Protein AF-A0A923M366-F1 (afdb_monomer_lite)

Radius of gyration: 34.23 Å; chains: 1; bounding box: 66×70×101 Å

Sequence (139 aa):
MSLATPFSKRQGPELAGFAARRACAARVPDRCDDASRAPSLPDLPAGTPSDVLVQRPDVRQAEQQLLAANANIGAARAAFFPRITLTAGIGTASSDLSGLVLFQTRLARLQNQLQFYRAPGGGWRSGFGLPLSPSRSRK

InterPro domains:
  IPR003423 Outer membrane efflux protein [PF02321] (49-99)
  IPR010131 Multidrug resistance outer membrane protein MdtP/Nodulation protein T-like [PTHR30203] (28-100)

pLDDT: mean 71.99, std 19.92, range [37.0, 97.62]

Organism: NCBI:txid2079448

Secondary structure (DSSP, 8-state):
---------------TTTSGGGTGGGT-GGGSSGGGG--------TT--THHHHH-HHHHHHHHHHHHHHHHHHHHHHTTSPEEEEEEEEEE--SSGGGGGSSTTEEEEEEEEEE----TT-----SS-----------

Structure (mmCIF, N/CA/C/O backbone):
data_AF-A0A923M366-F1
#
_entry.id   AF-A0A923M366-F1
#
loop_
_atom_site.group_PDB
_atom_site.id
_atom_site.type_symbol
_atom_site.label_atom_id
_atom_site.label_alt_id
_atom_site.label_comp_id
_atom_site.label_asym_id
_atom_site.label_entity_id
_atom_site.label_seq_id
_atom_site.pdbx_PDB_ins_code
_atom_site.Cartn_x
_atom_site.Cartn_y
_atom_site.Cartn_z
_atom_site.occupancy
_atom_site.B_iso_or_e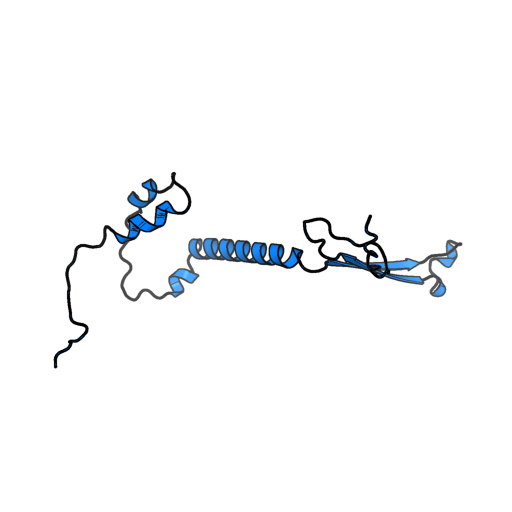quiv
_atom_site.auth_seq_id
_atom_site.auth_comp_id
_atom_site.auth_asym_id
_atom_site.auth_atom_id
_atom_site.pdbx_PDB_model_num
ATOM 1 N N . MET A 1 1 ? 12.439 25.230 63.568 1.00 41.66 1 MET A N 1
ATOM 2 C CA . MET A 1 1 ? 12.145 24.421 62.363 1.00 41.66 1 MET A CA 1
ATOM 3 C C . MET A 1 1 ? 10.959 23.514 62.698 1.00 41.66 1 MET A C 1
ATOM 5 O O . MET A 1 1 ? 11.081 22.806 63.683 1.00 41.66 1 MET A O 1
ATOM 9 N N . SER A 1 2 ? 9.764 23.548 62.088 1.00 42.75 2 SER A N 1
ATOM 10 C CA . SER A 1 2 ? 9.286 24.178 60.836 1.00 42.75 2 SER A CA 1
ATOM 11 C C . SER A 1 2 ? 10.054 23.713 59.592 1.00 42.75 2 SER A C 1
ATOM 13 O O . SER A 1 2 ? 11.265 23.903 59.576 1.00 42.75 2 SER A O 1
ATOM 15 N N . LEU A 1 3 ? 9.461 23.114 58.548 1.00 47.34 3 LEU A N 1
ATOM 16 C CA . LEU A 1 3 ? 8.076 22.656 58.245 1.00 47.34 3 LEU A CA 1
ATOM 17 C C . LEU A 1 3 ? 8.206 21.482 57.209 1.00 47.34 3 LEU A C 1
ATOM 19 O O . LEU A 1 3 ? 9.311 21.248 56.730 1.00 47.34 3 LEU A O 1
ATOM 23 N N . ALA A 1 4 ? 7.209 20.681 56.796 1.00 39.94 4 ALA A N 1
ATOM 24 C CA . ALA A 1 4 ? 5.747 20.780 56.907 1.00 39.94 4 ALA A CA 1
ATOM 25 C C . ALA A 1 4 ? 5.034 19.439 57.266 1.00 39.94 4 ALA A C 1
ATOM 27 O O . ALA A 1 4 ? 5.310 18.858 58.313 1.00 39.94 4 ALA A O 1
ATOM 28 N N . THR A 1 5 ? 4.064 19.000 56.450 1.00 55.09 5 THR A N 1
ATOM 29 C CA . THR A 1 5 ? 2.946 18.082 56.775 1.00 55.09 5 THR A CA 1
ATOM 30 C C . THR A 1 5 ? 2.473 17.244 55.555 1.00 55.09 5 THR A C 1
ATOM 32 O O . THR A 1 5 ? 2.883 17.538 54.432 1.00 55.09 5 THR A O 1
ATOM 35 N N . PRO A 1 6 ? 1.638 16.189 55.736 1.00 50.53 6 PRO A N 1
ATOM 36 C CA . PRO A 1 6 ? 1.388 15.153 54.718 1.00 50.53 6 PRO A CA 1
ATOM 37 C C . PRO A 1 6 ? 0.131 15.347 53.840 1.00 50.53 6 PRO A C 1
ATOM 39 O O . PRO A 1 6 ? -0.748 16.163 54.118 1.00 50.53 6 PRO A O 1
ATOM 42 N N . PHE A 1 7 ? 0.020 14.503 52.807 1.00 43.34 7 PHE A N 1
ATOM 43 C CA . PHE A 1 7 ? -1.130 14.369 51.900 1.00 43.34 7 PHE A CA 1
ATOM 44 C C . PHE A 1 7 ? -2.387 13.877 52.649 1.00 43.34 7 PHE A C 1
ATOM 46 O O . PHE A 1 7 ? -2.527 12.689 52.933 1.00 43.34 7 PHE A O 1
ATOM 53 N N . SER A 1 8 ? -3.292 14.798 53.000 1.00 37.00 8 SER A N 1
ATOM 54 C CA . SER A 1 8 ? -4.469 14.527 53.842 1.00 37.00 8 SER A CA 1
ATOM 55 C C . SER A 1 8 ? -5.800 14.814 53.137 1.00 37.00 8 SER A C 1
ATOM 57 O O . SER A 1 8 ? -5.871 15.606 52.195 1.00 37.00 8 SER A O 1
ATOM 59 N N . LYS A 1 9 ? -6.868 14.158 53.611 1.00 43.38 9 LYS A N 1
ATOM 60 C CA . LYS A 1 9 ? -8.228 14.196 53.052 1.00 43.38 9 LYS A CA 1
ATOM 61 C C . LYS A 1 9 ? -8.747 15.611 52.766 1.00 43.38 9 LYS A C 1
ATOM 63 O O . LYS A 1 9 ? -8.799 16.450 53.663 1.00 43.38 9 LYS A O 1
ATOM 68 N N . ARG A 1 10 ? -9.409 15.756 51.613 1.00 48.88 10 ARG A N 1
ATOM 69 C CA . ARG A 1 10 ? -10.724 16.420 51.532 1.00 48.88 10 ARG A CA 1
ATOM 70 C C . ARG A 1 10 ? -11.669 15.591 50.662 1.00 48.88 10 ARG A C 1
ATOM 72 O O . ARG A 1 10 ? -11.350 15.294 49.518 1.00 48.88 10 ARG A O 1
ATOM 79 N N . GLN A 1 11 ? -12.827 15.231 51.210 1.00 47.91 11 GLN A N 1
ATOM 80 C CA . GLN A 1 11 ? -13.999 14.832 50.427 1.00 47.91 11 GLN A CA 1
ATOM 81 C C . GLN A 1 11 ? -14.910 16.063 50.316 1.00 47.91 11 GLN A C 1
ATOM 83 O O . GLN A 1 11 ? -15.042 16.809 51.284 1.00 47.91 11 GLN A O 1
ATOM 88 N N . GLY A 1 12 ? -15.494 16.289 49.140 1.00 39.78 12 GLY A N 1
ATOM 89 C CA . GLY A 1 12 ? -16.336 17.450 48.839 1.00 39.78 12 GLY A CA 1
ATOM 90 C C . GLY A 1 12 ? -16.938 17.318 47.432 1.00 39.78 12 GLY A C 1
ATOM 91 O O . GLY A 1 12 ? -16.168 17.314 46.471 1.00 39.78 12 GLY A O 1
ATOM 92 N N . PRO A 1 13 ? -18.263 17.139 47.282 1.00 52.22 13 PRO A N 1
ATOM 93 C CA . PRO A 1 13 ? -18.877 16.786 46.000 1.00 52.22 13 PRO A CA 1
ATOM 94 C C . PRO A 1 13 ? -19.382 18.022 45.231 1.00 52.22 13 PRO A C 1
ATOM 96 O O . PRO A 1 13 ? -20.531 18.408 45.395 1.00 52.22 13 PRO A O 1
ATOM 99 N N . GLU A 1 14 ? -18.538 18.648 44.397 1.00 46.12 14 GLU A N 1
ATOM 100 C CA . GLU A 1 14 ? -18.928 19.876 43.659 1.00 46.12 14 GLU A CA 1
ATOM 101 C C . GLU A 1 14 ? -18.100 20.149 42.371 1.00 46.12 14 GLU A C 1
ATOM 103 O O . GLU A 1 14 ? -17.731 21.280 42.073 1.00 46.12 14 GLU A O 1
ATOM 108 N N . LEU A 1 15 ? -17.700 19.109 41.615 1.00 47.50 15 LEU A N 1
ATOM 109 C CA . LEU A 1 15 ? -16.793 19.273 40.451 1.00 47.50 15 LEU A CA 1
ATOM 110 C C . LEU A 1 15 ? -17.178 18.524 39.159 1.00 47.50 15 LEU A C 1
ATOM 112 O O . LEU A 1 15 ? -16.423 18.557 38.184 1.00 47.50 15 LEU A O 1
ATOM 116 N N . ALA A 1 16 ? -18.366 17.916 39.084 1.00 46.19 16 ALA A N 1
ATOM 117 C CA . ALA A 1 16 ? -18.817 17.212 37.875 1.00 46.19 16 ALA A CA 1
ATOM 118 C C . ALA A 1 16 ? -18.966 18.134 36.637 1.00 46.19 16 ALA A C 1
ATOM 120 O O . ALA A 1 16 ? -18.804 17.684 35.506 1.00 46.19 16 ALA A O 1
ATOM 121 N N . GLY A 1 17 ? -19.228 19.435 36.834 1.00 43.28 17 GLY A N 1
ATOM 122 C CA . GLY A 1 17 ? -19.539 20.385 35.754 1.00 43.28 17 GLY A CA 1
ATOM 123 C C . GLY A 1 17 ? -18.355 21.087 35.066 1.00 43.28 17 GLY A C 1
ATOM 124 O O . GLY A 1 17 ? -18.578 21.837 34.110 1.00 43.28 17 GLY A O 1
ATOM 125 N N . PHE A 1 18 ? -17.111 20.898 35.532 1.00 48.12 18 PHE A N 1
ATOM 126 C CA . PHE A 1 18 ? -15.956 21.688 35.061 1.00 48.12 18 PHE A CA 1
ATOM 127 C C . PHE A 1 18 ? -14.980 20.953 34.133 1.00 48.12 18 PHE A C 1
ATOM 129 O O . PHE A 1 18 ? -14.385 21.599 33.269 1.00 48.12 18 PHE A O 1
ATOM 136 N N . ALA A 1 19 ? -14.834 19.628 34.240 1.00 53.41 19 ALA A N 1
ATOM 137 C CA . ALA A 1 19 ? -13.868 18.878 33.428 1.00 53.41 19 ALA A CA 1
ATOM 138 C C . ALA A 1 19 ? -14.196 18.905 31.918 1.00 53.41 19 ALA A C 1
ATOM 140 O O . ALA A 1 19 ? -13.305 19.098 31.091 1.00 53.41 19 ALA A O 1
ATOM 141 N N . ALA A 1 20 ? -15.479 18.786 31.553 1.00 49.97 20 ALA A N 1
ATOM 142 C CA . ALA A 1 20 ? -15.923 18.739 30.156 1.00 49.97 20 ALA A CA 1
ATOM 143 C C . ALA A 1 20 ? -15.646 20.040 29.373 1.00 49.97 20 ALA A C 1
ATOM 145 O O . ALA A 1 20 ? -15.335 20.004 28.181 1.00 49.97 20 ALA A O 1
ATOM 146 N N . ARG A 1 21 ? -15.703 21.202 30.045 1.00 51.12 21 ARG A N 1
ATOM 147 C CA . ARG A 1 21 ? -15.657 22.531 29.403 1.00 51.12 21 ARG A CA 1
ATOM 148 C C . ARG A 1 21 ? -14.344 22.839 28.674 1.00 51.12 21 ARG A C 1
ATOM 150 O O . ARG A 1 21 ? -14.318 23.748 27.850 1.00 51.12 21 ARG A O 1
ATOM 157 N N . ARG A 1 22 ? -13.255 22.116 28.964 1.00 50.00 22 ARG A N 1
ATOM 158 C CA . ARG A 1 22 ? -11.919 22.405 28.407 1.00 50.00 22 ARG A CA 1
ATOM 159 C C . ARG A 1 22 ? -11.546 21.592 27.163 1.00 50.00 22 ARG A C 1
ATOM 161 O O . ARG A 1 22 ? -10.527 21.895 26.554 1.00 50.00 22 ARG A O 1
ATOM 168 N N . ALA A 1 23 ? -12.347 20.594 26.779 1.00 50.19 23 ALA A N 1
ATOM 169 C CA . ALA A 1 23 ? -12.027 19.700 25.661 1.00 50.19 23 ALA A CA 1
ATOM 170 C C . ALA A 1 23 ? -12.499 20.219 24.287 1.00 50.19 23 ALA A C 1
ATOM 172 O O . ALA A 1 23 ? -11.781 20.078 23.300 1.00 50.19 23 ALA A O 1
ATOM 173 N N . CYS A 1 24 ? -13.687 20.832 24.205 1.00 53.03 24 CYS A N 1
ATOM 174 C CA . CYS A 1 24 ? -14.320 21.125 22.909 1.00 53.03 24 CYS A CA 1
ATOM 175 C C . CYS A 1 24 ? -13.650 22.275 22.123 1.00 53.03 24 CYS A C 1
ATOM 177 O O . CYS A 1 24 ? -13.601 22.253 20.895 1.00 53.03 24 CYS A O 1
ATOM 179 N N . ALA A 1 25 ? -13.047 23.243 22.823 1.00 53.44 25 ALA A N 1
ATOM 180 C CA . ALA A 1 25 ? -12.508 24.483 22.248 1.00 53.44 25 ALA A CA 1
ATOM 181 C C . ALA A 1 25 ? -11.311 24.322 21.277 1.00 53.44 25 ALA A C 1
ATOM 183 O O . ALA A 1 25 ? -10.807 25.316 20.762 1.00 53.44 25 ALA A O 1
ATOM 184 N N . ALA A 1 26 ? -10.822 23.099 21.041 1.00 52.75 26 ALA A N 1
ATOM 185 C CA . ALA A 1 26 ? -9.557 22.847 20.349 1.00 52.75 26 ALA A CA 1
ATOM 186 C C . ALA A 1 26 ? -9.670 22.405 18.873 1.00 52.75 26 ALA A C 1
ATOM 188 O O . ALA A 1 26 ? -8.625 22.247 18.231 1.00 52.75 26 ALA A O 1
ATOM 189 N N . ARG A 1 27 ? -10.873 22.159 18.308 1.00 54.00 27 ARG A N 1
ATOM 190 C CA . ARG A 1 27 ? -10.948 21.675 16.907 1.00 54.00 27 ARG A CA 1
ATOM 191 C C . ARG A 1 27 ? -12.167 22.019 16.040 1.00 54.00 27 ARG A C 1
ATOM 193 O O . ARG A 1 27 ? -11.951 22.218 14.849 1.00 54.00 27 ARG A O 1
ATOM 200 N N . VAL A 1 28 ? -13.399 22.052 16.555 1.00 52.16 28 VAL A N 1
ATOM 201 C CA . VAL A 1 28 ? -14.611 22.327 15.744 1.00 52.16 28 VAL A CA 1
ATOM 202 C C . VAL A 1 28 ? -15.630 23.097 16.595 1.00 52.16 28 VAL A C 1
ATOM 204 O O . VAL A 1 28 ? -15.967 22.586 17.661 1.00 52.16 28 VAL A O 1
ATOM 207 N N . PRO A 1 29 ? -16.125 24.278 16.172 1.00 54.88 29 PRO A N 1
ATOM 208 C CA . PRO A 1 29 ? -17.105 25.037 16.953 1.00 54.88 29 PRO A CA 1
ATOM 209 C C . PRO A 1 29 ? -18.497 24.382 16.947 1.00 54.88 29 PRO A C 1
ATOM 211 O O . PRO A 1 29 ? -19.107 24.233 18.002 1.00 54.88 29 PRO A O 1
ATOM 214 N N . ASP A 1 30 ? -18.956 23.895 15.791 1.00 57.06 30 ASP A N 1
ATOM 215 C CA . ASP A 1 30 ? -20.347 23.463 15.544 1.00 57.06 30 ASP A CA 1
ATOM 216 C C . ASP A 1 30 ? -20.704 22.070 16.114 1.00 57.06 30 ASP A C 1
ATOM 218 O O . ASP A 1 30 ? -21.561 21.371 15.579 1.00 57.06 30 ASP A O 1
ATOM 222 N N . ARG A 1 31 ? -19.988 21.604 17.147 1.00 56.25 31 ARG A N 1
ATOM 223 C CA . ARG A 1 31 ? -20.181 20.280 17.784 1.00 56.25 31 ARG A CA 1
ATOM 224 C C . ARG A 1 31 ? -20.188 20.316 19.314 1.00 56.25 31 ARG A C 1
ATOM 226 O O . ARG A 1 31 ? -20.177 19.266 19.954 1.00 56.25 31 ARG A O 1
ATOM 233 N N . CYS A 1 32 ? -20.154 21.503 19.919 1.00 57.69 32 CYS A N 1
ATOM 234 C CA . CYS A 1 32 ? -20.088 21.621 21.377 1.00 57.69 32 CYS A CA 1
ATOM 235 C C . CYS A 1 32 ? -21.465 21.547 22.059 1.00 57.69 32 CYS A C 1
ATOM 237 O O . CYS A 1 32 ? -21.525 21.214 23.242 1.00 57.69 32 CYS A O 1
ATOM 239 N N . ASP A 1 33 ? -22.558 21.782 21.328 1.00 54.41 33 ASP A N 1
ATOM 240 C CA . ASP A 1 33 ? -23.922 21.739 21.873 1.00 54.41 33 ASP A CA 1
ATOM 241 C C . ASP A 1 33 ? -24.416 20.299 22.114 1.00 54.41 33 ASP A C 1
ATOM 243 O O . ASP A 1 33 ? -25.019 20.014 23.155 1.00 54.41 33 ASP A O 1
ATOM 247 N N . ASP A 1 34 ? -24.060 19.362 21.224 1.00 54.38 34 ASP A N 1
ATOM 248 C CA . ASP A 1 34 ? -24.427 17.936 21.299 1.00 54.38 34 ASP A CA 1
ATOM 249 C C . ASP A 1 34 ? -23.948 17.254 22.590 1.00 54.38 34 ASP A C 1
ATOM 251 O O . ASP A 1 34 ? -24.596 16.338 23.103 1.00 54.38 34 ASP A O 1
ATOM 255 N N . ALA A 1 35 ? -22.830 17.717 23.160 1.00 56.72 35 ALA A N 1
ATOM 256 C CA . ALA A 1 35 ? -22.265 17.178 24.398 1.00 56.72 35 ALA A CA 1
ATOM 257 C C . ALA A 1 35 ? -23.217 17.321 25.602 1.00 56.72 35 ALA A C 1
ATOM 259 O O . ALA A 1 35 ? -23.136 16.543 26.553 1.00 56.72 35 ALA A O 1
ATOM 260 N N . SER A 1 36 ? -24.159 18.269 25.541 1.00 55.78 36 SER A N 1
ATOM 261 C CA . SER A 1 36 ? -25.219 18.461 26.542 1.00 55.78 36 SER A CA 1
ATOM 262 C C . SER A 1 36 ? -26.352 17.429 26.432 1.00 55.78 36 SER A C 1
ATOM 264 O O . SER A 1 36 ? -27.197 17.343 27.321 1.00 55.78 36 SER A O 1
ATOM 266 N N . ARG A 1 37 ? -26.394 16.659 25.336 1.00 58.75 37 ARG A N 1
ATOM 267 C CA . ARG A 1 37 ? -27.441 15.685 24.990 1.00 58.75 37 ARG A CA 1
ATOM 268 C C . ARG A 1 37 ? -26.900 14.248 24.958 1.00 58.75 37 ARG A C 1
ATOM 270 O O . ARG A 1 37 ? -27.473 13.389 24.291 1.00 58.75 37 ARG A O 1
ATOM 277 N N . ALA A 1 38 ? -25.815 13.964 25.683 1.00 58.56 38 ALA A N 1
ATOM 278 C CA . ALA A 1 38 ? -25.362 12.591 25.889 1.00 58.56 38 ALA A CA 1
ATOM 279 C C . ALA A 1 38 ? -26.527 11.739 26.451 1.00 58.56 38 ALA A C 1
ATOM 281 O O . ALA A 1 38 ? -27.097 12.114 27.480 1.00 58.56 38 ALA A O 1
ATOM 282 N N . PRO A 1 39 ? -26.925 10.629 25.796 1.00 61.84 39 PRO A N 1
ATOM 283 C CA . PRO A 1 39 ? -27.983 9.774 26.317 1.00 61.84 39 PRO A CA 1
ATOM 284 C C . PRO A 1 39 ? -27.545 9.198 27.664 1.00 61.84 39 PRO A C 1
ATOM 286 O O . PRO A 1 39 ? -26.386 8.815 27.829 1.00 61.84 39 PRO A O 1
ATOM 289 N N . SER A 1 40 ? -28.469 9.129 28.623 1.00 61.41 40 SER A N 1
ATOM 290 C CA . SER A 1 40 ? -28.214 8.552 29.944 1.00 61.41 40 SER A CA 1
ATOM 291 C C . SER A 1 40 ? -27.876 7.069 29.794 1.00 61.41 40 SER A C 1
ATOM 293 O O . SER A 1 40 ? -28.770 6.234 29.635 1.00 61.41 40 SER A O 1
ATOM 295 N N . LEU A 1 41 ? -26.580 6.755 29.795 1.00 66.25 41 LEU A N 1
ATOM 296 C CA . LEU A 1 41 ? -26.090 5.383 29.773 1.00 66.25 41 LEU A CA 1
ATOM 297 C C . LEU A 1 41 ? -26.620 4.660 31.023 1.00 66.25 41 LEU A C 1
ATOM 299 O O . LEU A 1 41 ? -26.537 5.232 32.111 1.00 66.25 41 LEU A O 1
ATOM 303 N N . PRO A 1 42 ? -27.172 3.440 30.899 1.00 69.00 42 PRO A N 1
ATOM 304 C CA . PRO A 1 42 ? -27.583 2.669 32.066 1.00 69.00 42 PRO A CA 1
ATOM 305 C C . PRO A 1 42 ? -26.356 2.348 32.924 1.00 69.00 42 PRO A C 1
ATOM 307 O O . PRO A 1 42 ? -25.302 2.015 32.377 1.00 69.00 42 PRO A O 1
ATOM 310 N N . ASP A 1 43 ? -26.493 2.432 34.250 1.00 66.12 43 ASP A N 1
ATOM 311 C CA . ASP A 1 43 ? -25.409 2.110 35.184 1.00 66.12 43 ASP A CA 1
ATOM 312 C C . ASP A 1 43 ? -24.889 0.688 34.936 1.00 66.12 43 ASP A C 1
ATOM 314 O O . ASP A 1 43 ? -25.598 -0.304 35.129 1.00 66.12 43 ASP A O 1
ATOM 318 N N . LEU A 1 44 ? -23.634 0.584 34.492 1.00 65.50 44 LEU A N 1
ATOM 319 C CA . LEU A 1 44 ? -22.985 -0.706 34.302 1.00 65.50 44 LEU A CA 1
ATOM 320 C C . LEU A 1 44 ? -22.634 -1.284 35.680 1.00 65.50 44 LEU A C 1
ATOM 322 O O . LEU A 1 44 ? -21.970 -0.600 36.465 1.00 65.50 44 LEU A O 1
ATOM 326 N N . PRO A 1 45 ? -23.009 -2.539 35.991 1.00 71.81 45 PRO A N 1
ATOM 327 C CA . PRO A 1 45 ? -22.687 -3.128 37.281 1.00 71.81 45 PRO A CA 1
ATOM 328 C C . PRO A 1 45 ? -21.167 -3.226 37.453 1.00 71.81 45 PRO A C 1
ATOM 330 O O . PRO A 1 45 ? -20.448 -3.755 36.593 1.00 71.81 45 PRO A O 1
ATOM 333 N N . ALA A 1 46 ? -20.677 -2.704 38.579 1.00 61.53 46 ALA A N 1
ATOM 334 C CA . ALA A 1 46 ? -19.263 -2.719 38.931 1.00 61.53 46 ALA A CA 1
ATOM 335 C C . ALA A 1 46 ? -18.768 -4.172 39.037 1.00 61.53 46 ALA A C 1
ATOM 337 O O . ALA A 1 46 ? -19.209 -4.921 39.904 1.00 61.53 46 ALA A O 1
ATOM 338 N N . GLY A 1 47 ? -17.874 -4.566 38.125 1.00 68.12 47 GLY A N 1
ATOM 339 C CA . GLY A 1 47 ? -17.461 -5.962 37.927 1.00 68.12 47 GLY A CA 1
ATOM 340 C C . GLY A 1 47 ? -17.786 -6.540 36.543 1.00 68.12 47 GLY A C 1
ATOM 341 O O . GLY A 1 47 ? -17.393 -7.669 36.266 1.00 68.12 47 GLY A O 1
ATOM 342 N N . THR A 1 48 ? -18.452 -5.788 35.656 1.00 67.50 48 THR A N 1
ATOM 343 C CA . THR A 1 48 ? -18.613 -6.175 34.239 1.00 67.50 4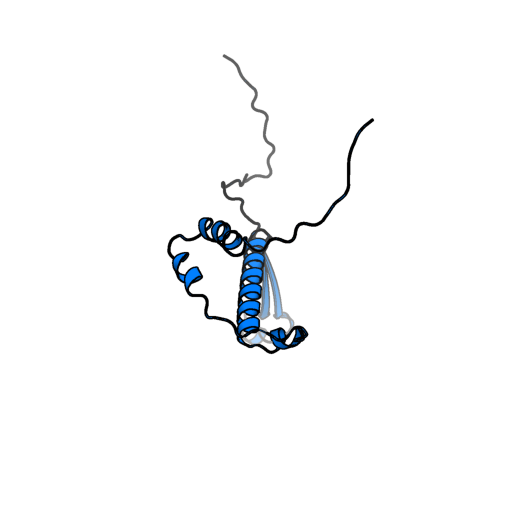8 THR A CA 1
ATOM 344 C C . THR A 1 48 ? -17.235 -6.414 33.589 1.00 67.50 48 THR A C 1
ATOM 346 O O . THR A 1 48 ? -16.415 -5.492 33.596 1.00 67.50 48 THR A O 1
ATOM 349 N N . PRO A 1 49 ? -16.948 -7.605 33.025 1.00 77.94 49 PRO A N 1
ATOM 350 C CA . PRO A 1 49 ? -15.634 -7.911 32.462 1.00 77.94 49 PRO A CA 1
ATOM 351 C C . PRO A 1 49 ? -15.390 -7.191 31.128 1.00 77.94 49 PRO A C 1
ATOM 353 O O . PRO A 1 49 ? -16.300 -7.018 30.312 1.00 77.94 49 PRO A O 1
ATOM 356 N N . SER A 1 50 ? -14.132 -6.817 30.882 1.00 78.12 50 SER A N 1
ATOM 357 C CA . SER A 1 50 ? -13.696 -6.085 29.682 1.00 78.12 50 SER A CA 1
ATOM 358 C C . SER A 1 50 ? -14.020 -6.801 28.365 1.00 78.12 50 SER A C 1
ATOM 360 O O . SER A 1 50 ? -14.179 -6.146 27.336 1.00 78.12 50 SER A O 1
ATOM 362 N N . ASP A 1 51 ? -14.168 -8.128 28.389 1.00 81.38 51 ASP A N 1
ATOM 363 C CA . ASP A 1 51 ? -14.451 -8.974 27.220 1.00 81.38 51 ASP A CA 1
ATOM 364 C C . ASP A 1 51 ? -15.759 -8.600 26.500 1.00 81.38 51 ASP A C 1
ATOM 366 O O . ASP A 1 51 ? -15.885 -8.779 25.286 1.00 81.38 51 ASP A O 1
ATOM 370 N N . VAL A 1 52 ? -16.716 -7.995 27.216 1.00 83.12 52 VAL A N 1
ATOM 371 C CA . VAL A 1 52 ? -17.967 -7.474 26.633 1.00 83.12 52 VAL A CA 1
ATOM 372 C C . VAL A 1 52 ? -17.688 -6.383 25.585 1.00 83.12 52 VAL A C 1
ATOM 374 O O . VAL A 1 52 ? -18.414 -6.272 24.595 1.00 83.12 52 VAL A O 1
ATOM 377 N N . LEU A 1 53 ? -16.605 -5.610 25.739 1.00 80.06 53 LEU A N 1
ATOM 378 C CA . LEU A 1 53 ? -16.187 -4.602 24.756 1.00 80.06 53 LEU A CA 1
ATOM 379 C C . LEU A 1 53 ? -15.613 -5.227 23.475 1.00 80.06 53 LEU A C 1
ATOM 381 O O . LEU A 1 53 ? -15.729 -4.624 22.413 1.00 80.06 53 LEU A O 1
ATOM 385 N N . VAL A 1 54 ? -15.046 -6.435 23.549 1.00 83.50 54 VAL A N 1
ATOM 386 C CA . VAL A 1 54 ? -14.482 -7.154 22.390 1.00 83.50 54 VAL A CA 1
ATOM 387 C C . VAL A 1 54 ? -15.595 -7.742 21.514 1.00 83.50 54 VAL A C 1
ATOM 389 O O . VAL A 1 54 ? -15.504 -7.755 20.286 1.00 83.50 54 VAL A O 1
ATOM 392 N N . GLN A 1 55 ? -16.689 -8.196 22.130 1.00 87.25 55 GLN A N 1
ATOM 393 C CA . GLN A 1 55 ? -17.837 -8.758 21.408 1.00 87.25 55 GLN A CA 1
ATOM 394 C C . GLN A 1 55 ? -18.646 -7.674 20.664 1.00 87.25 55 GLN A C 1
ATOM 396 O O . GLN A 1 55 ? -19.170 -7.921 19.568 1.00 87.25 55 GLN A O 1
ATOM 401 N N . ARG A 1 56 ? -18.689 -6.452 21.217 1.00 90.12 56 ARG A N 1
ATOM 402 C CA . ARG A 1 56 ? -19.436 -5.298 20.690 1.00 90.12 56 ARG A CA 1
ATOM 403 C C . ARG A 1 56 ? -19.076 -4.950 19.231 1.00 90.12 56 ARG A C 1
ATOM 405 O O . ARG A 1 56 ? -17.910 -4.692 18.926 1.00 90.12 56 ARG A O 1
ATOM 412 N N . PRO A 1 57 ? -20.055 -4.914 18.303 1.00 91.25 57 PRO A N 1
ATOM 413 C CA . PRO A 1 57 ? -19.788 -4.644 16.889 1.00 91.25 57 PRO A CA 1
ATOM 414 C C . PRO A 1 57 ? -19.424 -3.178 16.615 1.00 91.25 57 PRO A C 1
ATOM 416 O O . PRO A 1 57 ? -18.646 -2.912 15.704 1.00 91.25 57 PRO A O 1
ATOM 419 N N . ASP A 1 58 ? -19.933 -2.238 17.414 1.00 90.25 58 ASP A N 1
ATOM 420 C CA . ASP A 1 58 ? -19.653 -0.803 17.299 1.00 90.25 58 ASP A CA 1
ATOM 421 C C . ASP A 1 58 ? -18.225 -0.455 17.752 1.00 90.25 58 ASP A C 1
ATOM 423 O O . ASP A 1 58 ? -17.518 0.290 17.073 1.00 90.25 58 ASP A O 1
ATOM 427 N N . VAL A 1 59 ? -17.754 -1.076 18.840 1.00 90.94 59 VAL A N 1
ATOM 428 C CA . VAL A 1 59 ? -16.357 -0.968 19.296 1.00 90.94 59 VAL A CA 1
ATOM 429 C C . VAL A 1 59 ? -15.404 -1.531 18.239 1.00 90.94 59 VAL A C 1
ATOM 431 O O . VAL A 1 59 ? -14.443 -0.859 17.864 1.00 90.94 59 VAL A O 1
ATOM 434 N N . ARG A 1 60 ? -15.708 -2.710 17.674 1.00 92.44 60 ARG A N 1
ATOM 435 C CA . ARG A 1 60 ? -14.923 -3.285 16.567 1.00 92.44 60 ARG A CA 1
ATOM 436 C C . ARG A 1 60 ? -14.949 -2.410 15.309 1.00 92.44 60 ARG A C 1
ATOM 438 O O . ARG A 1 60 ? -13.927 -2.288 14.642 1.00 92.44 60 ARG A O 1
ATOM 445 N N . GLN A 1 61 ? -16.064 -1.750 14.988 1.00 93.06 61 GLN A N 1
ATOM 446 C CA . GLN A 1 61 ? -16.118 -0.794 13.875 1.00 93.06 61 GLN A CA 1
ATOM 447 C C . GLN A 1 61 ? -15.187 0.411 14.111 1.00 93.06 61 GLN A C 1
ATOM 449 O O . GLN A 1 61 ? -14.461 0.804 13.196 1.00 93.06 61 GLN A O 1
ATOM 454 N N . ALA A 1 62 ? -15.168 0.970 15.325 1.00 91.75 62 ALA A N 1
ATOM 455 C CA . ALA A 1 62 ? -14.272 2.068 15.691 1.00 91.75 62 ALA A CA 1
ATOM 456 C C . ALA A 1 62 ? -12.787 1.647 15.684 1.00 91.75 62 ALA A C 1
ATOM 458 O O . ALA A 1 62 ? -11.931 2.396 15.210 1.00 91.75 62 ALA A O 1
ATOM 459 N N . GLU A 1 63 ? -12.477 0.428 16.134 1.00 94.81 63 GLU A N 1
ATOM 460 C CA . GLU A 1 63 ? -11.131 -0.152 16.049 1.00 94.81 63 GLU A CA 1
ATOM 461 C C . GLU A 1 63 ? -10.659 -0.274 14.591 1.00 94.81 63 GLU A C 1
ATOM 463 O O . GLU A 1 63 ? -9.564 0.181 14.261 1.00 94.81 63 GLU A O 1
ATOM 468 N N . GLN A 1 64 ? -11.492 -0.803 13.687 1.00 96.38 64 GLN A N 1
ATOM 469 C CA . GLN A 1 64 ? -11.140 -0.910 12.264 1.00 96.38 64 GLN A CA 1
ATOM 470 C C . GLN A 1 64 ? -10.920 0.465 11.606 1.00 96.38 64 GLN A C 1
ATOM 472 O O . GLN A 1 64 ? -10.022 0.612 10.776 1.00 96.38 64 GLN A O 1
ATOM 477 N N . GLN A 1 65 ? -11.666 1.501 12.011 1.00 96.75 65 GLN A N 1
ATOM 478 C CA . GLN A 1 65 ? -11.418 2.882 11.568 1.00 96.75 65 GLN A CA 1
ATOM 479 C C . GLN A 1 65 ? -10.057 3.411 12.053 1.00 96.75 65 GLN A C 1
ATOM 481 O O . GLN A 1 65 ? -9.325 4.032 11.278 1.00 96.75 65 GLN A O 1
ATOM 486 N N . LEU A 1 66 ? -9.683 3.1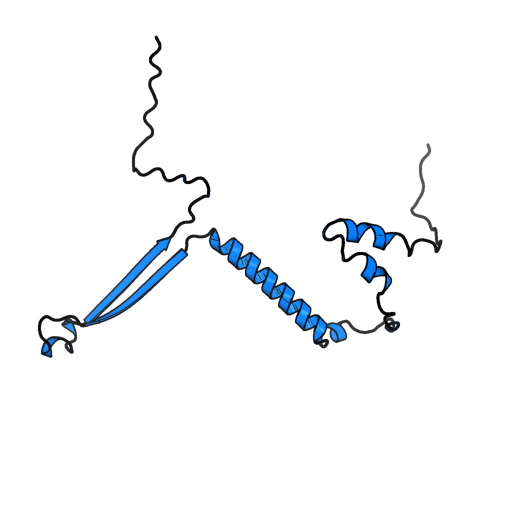31 13.306 1.00 95.38 66 LEU A N 1
ATOM 487 C CA . LEU A 1 66 ? -8.384 3.503 13.876 1.00 95.38 66 LEU A CA 1
ATOM 488 C C . LEU A 1 66 ? -7.224 2.753 13.196 1.00 95.38 66 LEU A C 1
ATOM 490 O O . LEU A 1 66 ? -6.198 3.360 12.880 1.00 95.38 66 LEU A O 1
ATOM 494 N N . LEU A 1 67 ? -7.393 1.459 12.908 1.00 97.62 67 LEU A N 1
ATOM 495 C CA . LEU A 1 67 ? -6.419 0.656 12.161 1.00 97.62 67 LEU A CA 1
ATOM 496 C C . LEU A 1 67 ? -6.224 1.190 10.733 1.00 97.62 67 LEU A C 1
ATOM 498 O O . LEU A 1 67 ? -5.083 1.359 10.300 1.00 97.62 67 LEU A O 1
ATOM 502 N N . ALA A 1 68 ? -7.305 1.545 10.032 1.00 97.19 68 ALA A N 1
ATOM 503 C CA . ALA A 1 68 ? -7.232 2.165 8.708 1.00 97.19 68 ALA A CA 1
ATOM 504 C C . ALA A 1 68 ? -6.529 3.538 8.738 1.00 97.19 68 ALA A C 1
ATOM 506 O O . ALA A 1 68 ? -5.689 3.828 7.883 1.00 97.19 68 ALA A O 1
ATOM 507 N N . ALA A 1 69 ? -6.802 4.371 9.749 1.00 96.12 69 ALA A N 1
ATOM 508 C CA . ALA A 1 69 ? -6.107 5.646 9.936 1.00 96.12 69 ALA A CA 1
ATOM 509 C C . ALA A 1 69 ? -4.595 5.453 10.178 1.00 96.12 69 ALA A C 1
ATOM 511 O O . ALA A 1 69 ? -3.777 6.148 9.570 1.00 96.12 69 ALA A O 1
ATOM 512 N N . ASN A 1 70 ? -4.209 4.465 10.991 1.00 96.44 70 ASN A N 1
ATOM 513 C CA . ASN A 1 70 ? -2.805 4.115 11.218 1.00 96.44 70 ASN A CA 1
ATOM 514 C C . ASN A 1 70 ? -2.121 3.568 9.952 1.00 96.44 70 ASN A C 1
ATOM 516 O O . ASN A 1 70 ? -0.978 3.937 9.672 1.00 96.44 70 ASN A O 1
ATOM 520 N N . ALA A 1 71 ? -2.817 2.760 9.145 1.00 96.88 71 ALA A N 1
ATOM 521 C CA . ALA A 1 71 ? -2.314 2.291 7.853 1.00 96.88 71 ALA A CA 1
ATOM 522 C C . ALA A 1 71 ? -2.049 3.459 6.882 1.00 96.88 71 ALA A C 1
ATOM 524 O O . ALA A 1 71 ? -1.001 3.493 6.235 1.00 96.88 71 ALA A O 1
ATOM 525 N N . ASN A 1 72 ? -2.929 4.466 6.851 1.00 96.00 72 ASN A N 1
ATOM 526 C CA . ASN A 1 72 ? -2.735 5.684 6.056 1.00 96.00 72 ASN A CA 1
ATOM 527 C C . ASN A 1 72 ? -1.519 6.507 6.522 1.00 96.00 72 ASN A C 1
ATOM 529 O O . ASN A 1 72 ? -0.757 7.002 5.690 1.00 96.00 72 ASN A O 1
ATOM 533 N N . ILE A 1 73 ? -1.272 6.607 7.835 1.00 94.31 73 ILE A N 1
ATOM 534 C CA . ILE A 1 73 ? -0.045 7.223 8.380 1.00 94.31 73 ILE A CA 1
ATOM 535 C C . ILE A 1 73 ? 1.196 6.411 7.970 1.00 94.31 73 ILE A C 1
ATOM 537 O O . ILE A 1 73 ? 2.226 6.993 7.623 1.00 94.31 73 ILE A O 1
ATOM 541 N N . GLY A 1 74 ? 1.099 5.079 7.959 1.00 93.94 74 GLY A N 1
ATOM 542 C CA . GLY A 1 74 ? 2.134 4.184 7.437 1.00 93.94 74 GLY A CA 1
ATOM 543 C C . GLY A 1 74 ? 2.447 4.447 5.962 1.00 93.94 74 GLY A C 1
ATOM 544 O O . GLY A 1 74 ? 3.608 4.652 5.615 1.00 93.94 74 GLY A O 1
ATOM 545 N N . ALA A 1 75 ? 1.424 4.536 5.109 1.00 93.56 75 ALA A N 1
ATOM 546 C CA . ALA A 1 75 ? 1.568 4.843 3.685 1.00 93.56 75 ALA A CA 1
ATOM 547 C C . ALA A 1 75 ? 2.164 6.243 3.434 1.00 93.56 75 ALA A C 1
ATOM 549 O O . ALA A 1 75 ? 3.059 6.397 2.602 1.00 93.56 75 ALA A O 1
ATOM 550 N N . ALA A 1 76 ? 1.741 7.255 4.199 1.00 91.38 76 ALA A N 1
ATOM 551 C CA . ALA A 1 76 ? 2.303 8.604 4.122 1.00 91.38 76 ALA A CA 1
ATOM 552 C C . ALA A 1 76 ? 3.789 8.646 4.527 1.00 91.38 76 ALA A C 1
ATOM 554 O O . ALA A 1 76 ? 4.574 9.363 3.912 1.00 91.38 76 ALA A O 1
ATOM 555 N N . ARG A 1 77 ? 4.203 7.843 5.519 1.00 90.62 77 ARG A N 1
ATOM 556 C CA . ARG A 1 77 ? 5.624 7.665 5.876 1.00 90.62 77 ARG A CA 1
ATOM 557 C C . ARG A 1 77 ? 6.392 6.868 4.817 1.00 90.62 77 ARG A C 1
ATOM 559 O O . ARG A 1 77 ? 7.545 7.186 4.542 1.00 90.62 77 ARG A O 1
ATOM 566 N N . ALA A 1 78 ? 5.759 5.870 4.198 1.00 90.56 78 ALA A N 1
ATOM 567 C CA . ALA A 1 78 ? 6.362 5.060 3.140 1.00 90.56 78 ALA A CA 1
ATOM 568 C C . ALA A 1 78 ? 6.755 5.895 1.906 1.00 90.56 78 ALA A C 1
ATOM 570 O O . ALA A 1 78 ? 7.762 5.600 1.268 1.00 90.56 78 ALA A O 1
ATOM 571 N N . ALA A 1 79 ? 6.021 6.976 1.613 1.00 87.25 79 ALA A N 1
ATOM 572 C CA . ALA A 1 79 ? 6.282 7.875 0.485 1.00 87.25 79 ALA A CA 1
ATOM 573 C C . ALA A 1 79 ? 7.626 8.641 0.544 1.00 87.25 79 ALA A C 1
ATOM 575 O O . ALA A 1 79 ? 8.041 9.206 -0.467 1.00 87.25 79 ALA A O 1
ATOM 576 N N . PHE A 1 80 ? 8.320 8.657 1.691 1.00 85.00 80 PHE A N 1
ATOM 577 C CA . PHE A 1 80 ? 9.671 9.227 1.813 1.00 85.00 80 PHE A CA 1
ATOM 578 C C . PHE A 1 80 ? 10.793 8.242 1.442 1.00 85.00 80 PHE A C 1
ATOM 580 O O . PHE A 1 80 ? 11.929 8.664 1.223 1.00 85.00 80 PHE A O 1
ATOM 587 N N . PHE A 1 81 ? 10.504 6.939 1.370 1.00 89.50 81 PHE A N 1
ATOM 588 C CA . PHE A 1 81 ? 11.484 5.916 0.998 1.00 89.50 81 PHE A CA 1
ATOM 589 C C . PHE A 1 81 ? 11.550 5.731 -0.527 1.00 89.50 81 PHE A C 1
ATOM 591 O O . PHE A 1 81 ? 10.565 5.980 -1.225 1.00 89.50 81 PHE A O 1
ATOM 598 N N . PRO A 1 82 ? 12.700 5.298 -1.081 1.00 85.31 82 PRO A N 1
ATOM 599 C CA . PRO A 1 82 ? 12.823 5.084 -2.515 1.00 85.31 82 PRO A CA 1
ATOM 600 C C . PRO A 1 82 ? 11.924 3.933 -2.984 1.00 85.31 82 PRO A C 1
ATOM 602 O O . PRO A 1 82 ? 11.953 2.835 -2.425 1.00 85.31 82 PRO A O 1
ATOM 605 N N . ARG A 1 83 ? 11.151 4.160 -4.050 1.00 85.88 83 ARG A N 1
ATOM 606 C CA . ARG A 1 83 ? 10.277 3.134 -4.629 1.00 85.88 83 ARG A CA 1
ATOM 607 C C . ARG A 1 83 ? 11.067 2.262 -5.600 1.00 85.88 83 ARG A C 1
ATOM 609 O O . ARG A 1 83 ? 11.568 2.747 -6.615 1.00 85.88 83 ARG A O 1
ATOM 616 N N . ILE A 1 84 ? 11.144 0.971 -5.290 1.00 89.62 84 ILE A N 1
ATOM 617 C CA . ILE A 1 84 ? 11.718 -0.069 -6.150 1.00 89.62 84 ILE A CA 1
ATOM 618 C C . ILE A 1 84 ? 10.589 -0.634 -7.017 1.00 89.62 84 ILE A C 1
ATOM 620 O O . ILE A 1 84 ? 9.575 -1.085 -6.486 1.00 89.62 84 ILE A O 1
ATOM 624 N N . THR A 1 85 ? 10.750 -0.611 -8.340 1.00 92.19 85 THR A N 1
ATOM 625 C CA . THR A 1 85 ? 9.811 -1.240 -9.284 1.00 92.19 85 THR A CA 1
ATOM 626 C C . THR A 1 85 ? 10.548 -2.310 -10.078 1.00 92.19 85 THR A C 1
ATOM 628 O O . THR A 1 85 ? 11.408 -1.988 -10.896 1.00 92.19 85 THR A O 1
ATOM 631 N N . LEU A 1 86 ? 10.216 -3.578 -9.823 1.00 93.44 86 LEU A N 1
ATOM 632 C CA . LEU A 1 86 ? 10.782 -4.734 -10.516 1.00 93.44 86 LEU A CA 1
ATOM 633 C C . LEU A 1 86 ? 9.810 -5.220 -11.597 1.00 93.44 86 LEU A C 1
ATOM 635 O O . LEU A 1 86 ? 8.722 -5.701 -11.288 1.00 93.44 86 LEU A O 1
ATOM 639 N N . THR A 1 87 ? 10.233 -5.133 -12.854 1.00 94.44 87 THR A N 1
ATOM 640 C CA . THR A 1 87 ? 9.517 -5.661 -14.017 1.00 94.44 87 THR A CA 1
ATOM 641 C C . THR A 1 87 ? 10.250 -6.899 -14.520 1.00 94.44 87 THR A C 1
ATOM 643 O O . THR A 1 87 ? 11.413 -6.824 -14.921 1.00 94.44 87 THR A O 1
ATOM 646 N N . ALA A 1 88 ? 9.573 -8.044 -14.507 1.00 95.25 88 ALA A N 1
ATOM 647 C CA . ALA A 1 88 ? 10.083 -9.304 -15.035 1.00 95.25 88 ALA A CA 1
ATOM 648 C C . ALA A 1 88 ? 9.355 -9.673 -16.334 1.00 95.25 88 ALA A C 1
ATOM 650 O O . ALA A 1 88 ? 8.151 -9.454 -16.458 1.00 95.25 88 ALA A O 1
ATOM 651 N N . GLY A 1 89 ? 10.075 -10.259 -17.289 1.00 95.00 89 GLY A N 1
ATOM 652 C CA . GLY A 1 89 ? 9.493 -10.780 -18.524 1.00 95.00 89 GLY A CA 1
ATOM 653 C C . GLY A 1 89 ? 10.261 -11.988 -19.043 1.00 95.00 89 GLY A C 1
ATOM 654 O O . GLY A 1 89 ? 11.491 -11.989 -19.054 1.00 95.00 89 GLY A O 1
ATOM 655 N N . ILE A 1 90 ? 9.529 -13.002 -19.496 1.00 95.44 90 ILE A N 1
ATOM 656 C CA . ILE A 1 90 ? 10.057 -14.181 -20.190 1.00 95.44 90 ILE A CA 1
ATOM 657 C C . ILE A 1 90 ? 9.377 -14.306 -21.553 1.00 95.44 90 ILE A C 1
ATOM 659 O O . ILE A 1 90 ? 8.233 -13.884 -21.714 1.00 95.44 90 ILE A O 1
ATOM 663 N N . GLY A 1 91 ? 10.072 -14.869 -22.535 1.00 93.56 91 GLY A N 1
ATOM 664 C CA . GLY A 1 91 ? 9.520 -15.086 -23.870 1.00 93.56 91 GLY A CA 1
ATOM 665 C C . GLY A 1 91 ? 10.556 -15.650 -24.832 1.00 93.56 91 GLY A C 1
ATOM 666 O O . GLY A 1 91 ? 11.637 -16.069 -24.415 1.00 93.56 91 GLY A O 1
ATOM 667 N N . THR A 1 92 ? 10.236 -15.639 -26.121 1.00 95.25 92 THR A N 1
ATOM 668 C CA . THR A 1 92 ? 11.162 -16.009 -27.196 1.00 95.25 92 THR A CA 1
ATOM 669 C C . THR A 1 92 ? 11.284 -14.881 -28.214 1.00 95.25 92 THR A C 1
ATOM 671 O O . THR A 1 92 ? 10.374 -14.066 -28.369 1.00 95.25 92 THR A O 1
ATOM 674 N N . ALA A 1 93 ? 12.431 -14.801 -28.887 1.00 92.69 93 ALA A N 1
ATOM 675 C CA . ALA A 1 93 ? 12.634 -13.908 -30.023 1.00 92.69 93 ALA A CA 1
ATOM 676 C C . ALA A 1 93 ? 13.467 -14.614 -31.097 1.00 92.69 93 ALA A C 1
ATOM 678 O O . ALA A 1 93 ? 14.506 -15.204 -30.805 1.00 92.69 93 ALA A O 1
ATOM 679 N N . SER A 1 94 ? 13.000 -14.556 -32.340 1.00 92.75 94 SER A N 1
ATOM 680 C CA . SER A 1 94 ? 13.661 -15.126 -33.512 1.00 92.75 94 SER A CA 1
ATOM 681 C C . SER A 1 94 ? 13.299 -14.300 -34.744 1.00 92.75 94 SER A C 1
ATOM 683 O O . SER A 1 94 ? 12.249 -13.658 -34.761 1.00 92.75 94 SER A O 1
ATOM 685 N N . SER A 1 95 ? 14.160 -14.323 -35.759 1.00 93.75 95 SER A N 1
ATOM 686 C CA . SER A 1 95 ? 13.866 -13.821 -37.108 1.00 93.75 95 SER A CA 1
ATOM 687 C C . SER A 1 95 ? 12.800 -14.659 -37.819 1.00 93.75 95 SER A C 1
ATOM 689 O O . SER A 1 95 ? 12.063 -14.137 -38.651 1.00 93.75 95 SER A O 1
ATOM 691 N N . ASP A 1 96 ? 12.698 -15.941 -37.463 1.00 93.56 96 ASP A N 1
ATOM 692 C CA . ASP A 1 96 ? 11.945 -16.951 -38.198 1.00 93.56 96 ASP A CA 1
ATOM 693 C C . ASP A 1 96 ? 10.901 -17.612 -37.295 1.00 93.56 96 ASP A C 1
ATOM 695 O O . ASP A 1 96 ? 11.190 -17.997 -36.159 1.00 93.56 96 ASP A O 1
ATOM 699 N N . LEU A 1 97 ? 9.680 -17.798 -37.808 1.00 92.50 97 LEU A N 1
ATOM 700 C CA . LEU A 1 97 ? 8.559 -18.312 -37.012 1.00 92.50 97 LEU A CA 1
ATOM 701 C C . LEU A 1 97 ? 8.854 -19.707 -36.427 1.00 92.50 97 LEU A C 1
ATOM 703 O O . LEU A 1 97 ? 8.586 -19.960 -35.253 1.00 92.50 97 LEU A O 1
ATOM 707 N N . SER A 1 98 ? 9.496 -20.579 -37.211 1.00 92.44 98 SER A N 1
ATOM 708 C CA . SER A 1 98 ? 9.952 -21.912 -36.788 1.00 92.44 98 SER A CA 1
ATOM 709 C C . SER A 1 98 ? 10.985 -21.872 -35.652 1.00 92.44 98 SER A C 1
ATOM 711 O O . SER A 1 98 ? 11.095 -22.823 -34.879 1.00 92.44 98 SER A O 1
ATOM 713 N N . GLY A 1 99 ? 11.735 -20.772 -35.518 1.00 92.06 99 GLY A N 1
ATOM 714 C CA . GLY A 1 99 ? 12.723 -20.576 -34.459 1.00 92.06 99 GLY A CA 1
ATOM 715 C C . GLY A 1 99 ? 12.117 -20.206 -33.101 1.00 92.06 99 GLY A C 1
ATOM 716 O O . GLY A 1 99 ? 12.767 -20.395 -32.072 1.00 92.06 99 GLY A O 1
ATOM 717 N N . LEU A 1 100 ? 10.868 -19.723 -33.052 1.00 92.56 100 LEU A N 1
ATOM 718 C CA . LEU A 1 100 ? 10.237 -19.197 -31.829 1.00 92.56 100 LEU A CA 1
ATOM 719 C C . LEU A 1 100 ? 9.955 -20.238 -30.737 1.00 92.56 100 LEU A C 1
ATOM 721 O O . LEU A 1 100 ? 9.725 -19.847 -29.595 1.00 92.56 100 LEU A O 1
ATOM 725 N N . VAL A 1 101 ? 9.953 -21.536 -31.056 1.00 93.81 101 VAL A N 1
ATOM 726 C CA . VAL A 1 101 ? 9.715 -22.623 -30.081 1.00 93.81 101 VAL A CA 1
ATOM 727 C C . VAL A 1 101 ? 11.001 -23.292 -29.579 1.00 93.81 101 VAL A C 1
ATOM 729 O O . VAL A 1 101 ? 10.967 -24.042 -28.597 1.00 93.81 101 VAL A O 1
ATOM 732 N N . LEU A 1 102 ? 12.140 -23.012 -30.222 1.00 94.06 102 LEU A N 1
ATOM 733 C CA . LEU A 1 102 ? 13.438 -23.588 -29.870 1.00 94.06 102 LEU A CA 1
ATOM 734 C C . LEU A 1 102 ? 13.894 -23.139 -28.474 1.00 94.06 102 LEU A C 1
ATOM 736 O O . LEU A 1 102 ? 13.504 -22.091 -27.962 1.00 94.06 102 LEU A O 1
ATOM 740 N N . PHE A 1 103 ? 14.758 -23.928 -27.833 1.00 89.75 103 PHE A N 1
ATOM 741 C CA . PHE A 1 103 ? 15.301 -23.553 -26.523 1.00 89.75 103 PHE A CA 1
ATOM 742 C C . PHE A 1 103 ? 16.239 -22.336 -26.610 1.00 89.75 103 PHE A C 1
ATOM 744 O O . PHE A 1 103 ? 16.216 -21.478 -25.734 1.00 89.75 103 PHE A O 1
ATOM 751 N N . GLN A 1 104 ? 17.020 -22.236 -27.689 1.00 90.00 104 GLN A N 1
ATOM 752 C CA . GLN A 1 104 ? 18.048 -21.204 -27.892 1.00 90.00 104 GLN A CA 1
ATOM 753 C C . GLN A 1 104 ? 17.491 -19.780 -28.059 1.00 90.00 104 GLN A C 1
ATOM 755 O O . GLN A 1 104 ? 18.206 -18.817 -27.809 1.00 90.00 104 GLN A O 1
ATOM 760 N N . THR A 1 105 ? 16.229 -19.632 -28.467 1.00 93.62 105 THR A N 1
ATOM 761 C CA . THR A 1 105 ? 15.574 -18.328 -28.676 1.00 93.62 105 THR A CA 1
ATOM 762 C C . THR A 1 105 ? 14.853 -17.816 -27.429 1.00 93.62 105 THR A C 1
ATOM 764 O O . THR A 1 105 ? 14.288 -16.720 -27.452 1.00 93.62 105 THR A O 1
ATOM 767 N N . ARG A 1 106 ? 14.867 -18.589 -26.331 1.00 93.44 106 ARG A N 1
ATOM 768 C CA . ARG A 1 106 ? 14.270 -18.219 -25.042 1.00 93.44 106 ARG A CA 1
ATOM 769 C C . ARG A 1 106 ? 15.116 -17.168 -24.345 1.00 93.44 106 ARG A C 1
ATOM 771 O O . ARG A 1 106 ? 1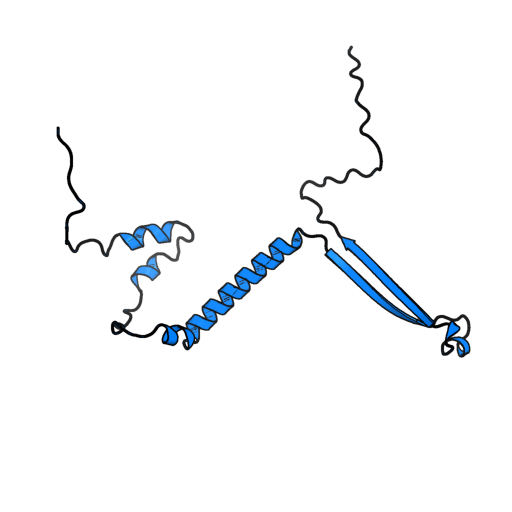6.323 -17.321 -24.189 1.00 93.44 106 ARG A O 1
ATOM 778 N N . LEU A 1 107 ? 14.451 -16.125 -23.865 1.00 94.38 107 LEU A N 1
ATOM 779 C CA . LEU A 1 107 ? 15.070 -15.030 -23.136 1.00 94.38 107 LEU A CA 1
ATOM 780 C C . LEU A 1 107 ? 14.263 -14.676 -21.888 1.00 94.38 107 LEU A C 1
ATOM 782 O O . LEU A 1 107 ? 13.033 -14.753 -21.862 1.00 94.38 107 LEU A O 1
ATOM 786 N N . ALA A 1 108 ? 14.984 -14.259 -20.853 1.00 93.81 108 ALA A N 1
ATOM 787 C CA . ALA A 1 108 ? 14.437 -13.681 -19.637 1.00 93.81 108 ALA A CA 1
ATOM 788 C C . ALA A 1 108 ? 15.027 -12.279 -19.456 1.00 93.81 108 ALA A C 1
ATOM 790 O O . ALA A 1 108 ? 16.194 -12.039 -19.770 1.00 93.81 108 ALA A O 1
ATOM 791 N N . ARG A 1 109 ? 14.221 -11.344 -18.957 1.00 92.38 109 ARG A N 1
ATOM 792 C CA . ARG A 1 109 ? 14.635 -9.976 -18.639 1.00 92.38 109 ARG A CA 1
ATOM 793 C C . ARG A 1 109 ? 14.128 -9.614 -17.250 1.00 92.38 109 ARG A C 1
ATOM 795 O O . ARG A 1 109 ? 12.942 -9.774 -16.966 1.00 92.38 109 ARG A O 1
ATOM 802 N N . LEU A 1 110 ? 15.019 -9.085 -16.419 1.00 93.69 110 LEU A N 1
ATOM 803 C CA . LEU A 1 110 ? 14.677 -8.401 -15.176 1.00 93.69 110 LEU A CA 1
ATOM 804 C C . LEU A 1 110 ? 15.087 -6.938 -15.331 1.00 93.69 110 LEU A C 1
ATOM 806 O O . LEU A 1 110 ? 16.241 -6.639 -15.630 1.00 93.69 110 LEU A O 1
ATOM 810 N N . GLN A 1 111 ? 14.133 -6.032 -15.158 1.00 93.00 111 GLN A N 1
ATOM 811 C CA . GLN A 1 111 ? 14.331 -4.590 -15.210 1.00 93.00 111 GLN A CA 1
ATOM 812 C C . GLN A 1 111 ? 13.961 -4.014 -13.846 1.00 93.00 111 GLN A C 1
ATOM 814 O O . GLN A 1 111 ? 12.863 -4.252 -13.350 1.00 93.00 111 GLN A O 1
ATOM 819 N N . ASN A 1 112 ? 14.871 -3.259 -13.236 1.00 91.62 112 ASN A N 1
ATOM 820 C CA . ASN A 1 112 ? 14.634 -2.581 -11.967 1.00 91.62 112 ASN A CA 1
ATOM 821 C C . ASN A 1 112 ? 14.683 -1.065 -12.188 1.00 91.62 112 ASN A C 1
ATOM 823 O O . ASN A 1 112 ? 15.618 -0.567 -12.814 1.00 91.62 112 ASN A O 1
ATOM 827 N N . GLN A 1 113 ? 13.701 -0.338 -11.660 1.00 87.38 113 GLN A N 1
ATOM 828 C CA . GLN A 1 113 ? 13.712 1.121 -11.594 1.00 87.38 113 GLN A CA 1
ATOM 829 C C . GLN A 1 113 ? 13.646 1.582 -10.137 1.00 87.38 113 GLN A C 1
ATOM 831 O O . GLN A 1 113 ? 12.745 1.195 -9.391 1.00 87.38 113 GLN A O 1
ATOM 836 N N . LEU A 1 114 ? 14.596 2.439 -9.756 1.00 83.88 114 LEU A N 1
ATOM 837 C CA . LEU A 1 114 ? 14.747 2.976 -8.407 1.00 83.88 114 LEU A CA 1
ATOM 838 C C . LEU A 1 114 ? 14.395 4.468 -8.399 1.00 83.88 114 LEU A C 1
ATOM 840 O O . LEU A 1 114 ? 15.135 5.293 -8.934 1.00 83.88 114 LEU A O 1
ATOM 844 N N . GLN A 1 115 ? 13.255 4.816 -7.805 1.00 81.31 115 GLN A N 1
ATOM 845 C CA . GLN A 1 115 ? 12.764 6.193 -7.726 1.00 81.31 115 GLN A CA 1
ATOM 846 C C . GLN A 1 115 ? 13.044 6.764 -6.333 1.00 81.31 115 GLN A C 1
ATOM 848 O O . GLN A 1 115 ? 12.369 6.411 -5.370 1.00 81.31 115 GLN A O 1
ATOM 853 N N . PHE A 1 116 ? 14.043 7.641 -6.214 1.00 77.50 116 PHE A N 1
ATOM 854 C CA . PHE A 1 116 ? 14.366 8.326 -4.958 1.00 77.50 116 PHE A CA 1
ATOM 855 C C . PHE A 1 116 ? 13.384 9.463 -4.648 1.00 77.50 116 PHE A C 1
ATOM 857 O O . PHE A 1 116 ? 12.924 10.164 -5.552 1.00 77.50 116 PHE A O 1
ATOM 864 N N . TYR A 1 117 ? 13.124 9.701 -3.359 1.00 73.44 117 TYR A N 1
ATOM 865 C CA . TYR A 1 117 ? 12.341 10.849 -2.906 1.00 73.44 117 TYR A CA 1
ATOM 866 C C . TYR A 1 117 ? 13.029 12.173 -3.284 1.00 73.44 117 TYR A C 1
ATOM 868 O O . TYR A 1 117 ? 14.158 12.456 -2.878 1.00 73.44 117 TYR A O 1
ATOM 876 N N . ARG A 1 118 ? 12.331 13.007 -4.062 1.00 70.19 118 ARG A N 1
ATOM 877 C CA . ARG A 1 118 ? 12.775 14.352 -4.448 1.00 70.19 118 ARG A CA 1
ATOM 878 C C . ARG A 1 118 ? 12.296 15.351 -3.402 1.00 70.19 118 ARG A C 1
ATOM 880 O O . ARG A 1 118 ? 11.103 15.626 -3.327 1.00 70.19 118 ARG A O 1
ATOM 887 N N . ALA A 1 119 ? 13.224 15.918 -2.635 1.00 70.50 119 ALA A N 1
ATOM 888 C CA . ALA A 1 119 ? 12.887 16.903 -1.612 1.00 70.50 119 ALA A CA 1
ATOM 889 C C . ALA A 1 119 ? 12.112 18.111 -2.202 1.00 70.50 119 ALA A C 1
ATOM 891 O O . ALA A 1 119 ? 12.530 18.658 -3.236 1.00 70.50 119 ALA A O 1
ATOM 892 N N . PRO A 1 120 ? 11.010 18.556 -1.562 1.00 59.94 120 PRO A N 1
ATOM 893 C CA . PRO A 1 120 ? 10.324 19.787 -1.939 1.00 59.94 120 PRO A CA 1
ATOM 894 C C . PRO A 1 120 ? 11.294 20.965 -1.790 1.00 59.94 120 PRO A C 1
ATOM 896 O O . PRO A 1 120 ? 12.006 21.070 -0.795 1.00 59.94 120 PRO A O 1
ATOM 899 N N . GLY A 1 121 ? 11.365 21.814 -2.818 1.00 66.19 121 GLY A N 1
ATOM 900 C CA . GLY A 1 121 ? 12.427 22.820 -2.978 1.00 66.19 121 GLY A CA 1
ATOM 901 C C . GLY A 1 121 ? 13.383 22.550 -4.150 1.00 66.19 121 GLY A C 1
ATOM 902 O O . GLY A 1 121 ? 14.194 23.406 -4.483 1.00 66.19 121 GLY A O 1
ATOM 903 N N . GLY A 1 122 ? 13.274 21.402 -4.831 1.00 61.19 122 GLY A N 1
ATOM 904 C CA . GLY A 1 122 ? 13.802 21.240 -6.196 1.00 61.19 122 GLY A CA 1
ATOM 905 C C . GLY A 1 122 ? 15.312 20.996 -6.333 1.00 61.19 122 GLY A C 1
ATOM 906 O O . GLY A 1 122 ? 15.824 21.017 -7.450 1.00 61.19 122 GLY A O 1
ATOM 907 N N . GLY A 1 123 ? 16.026 20.710 -5.242 1.00 61.94 123 GLY A N 1
ATOM 908 C CA . GLY A 1 123 ? 17.475 20.490 -5.255 1.00 61.94 123 GLY A CA 1
ATOM 909 C C . GLY A 1 123 ? 17.918 19.223 -6.000 1.00 61.94 123 GLY A C 1
ATOM 910 O O . GLY A 1 123 ? 18.019 18.161 -5.396 1.00 61.94 123 GLY A O 1
ATOM 911 N N . TRP A 1 124 ? 18.240 19.341 -7.291 1.00 48.91 124 TRP A N 1
ATOM 912 C CA . TRP A 1 124 ? 19.024 18.355 -8.049 1.00 48.91 124 TRP A CA 1
ATOM 913 C C . TRP A 1 124 ? 20.237 19.052 -8.666 1.00 48.91 124 TRP A C 1
ATOM 915 O O . TRP A 1 124 ? 20.108 19.780 -9.647 1.00 48.91 124 TRP A O 1
ATOM 925 N N . ARG A 1 125 ? 21.430 18.826 -8.101 1.00 54.91 125 ARG A N 1
ATOM 926 C CA . ARG A 1 125 ? 22.691 19.228 -8.740 1.00 54.91 125 ARG A CA 1
ATOM 927 C C . ARG A 1 125 ? 23.053 18.177 -9.786 1.00 54.91 125 ARG A C 1
ATOM 929 O O . ARG A 1 125 ? 23.600 17.130 -9.458 1.00 54.91 125 ARG A O 1
ATOM 936 N N . SER A 1 126 ? 22.703 18.443 -11.040 1.00 50.25 126 SER A N 1
ATOM 937 C CA . SER A 1 126 ? 23.075 17.606 -12.180 1.00 50.25 126 SER A CA 1
ATOM 938 C C . SER A 1 126 ? 24.566 17.759 -12.488 1.00 50.25 126 SER A C 1
ATOM 940 O O . SER A 1 126 ? 24.968 18.724 -13.135 1.00 50.25 126 SER A O 1
ATOM 942 N N . GLY A 1 127 ? 25.383 16.813 -12.029 1.00 45.53 127 GLY A N 1
ATOM 943 C CA . GLY A 1 127 ? 26.792 16.740 -12.409 1.00 45.53 127 GLY A CA 1
ATOM 944 C C . GLY A 1 127 ? 27.666 16.034 -11.381 1.00 45.53 127 GLY A C 1
ATOM 945 O O . GLY A 1 127 ? 27.711 16.417 -10.215 1.00 45.53 127 GLY A O 1
ATOM 946 N N . PHE A 1 128 ? 28.427 15.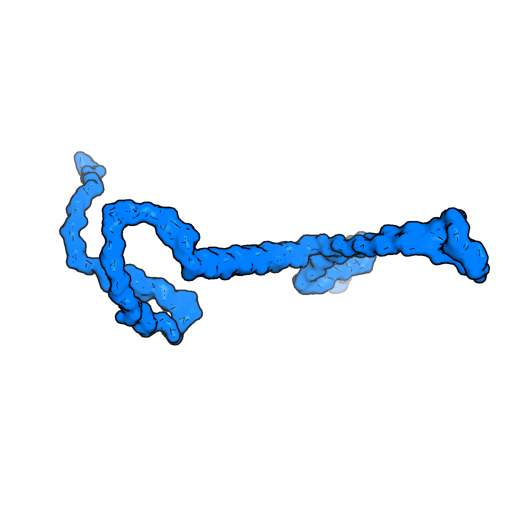047 -11.849 1.00 48.19 128 PHE A N 1
ATOM 947 C CA . PHE A 1 128 ? 29.645 14.600 -11.181 1.00 48.19 128 PHE A CA 1
ATOM 948 C C . PHE A 1 128 ? 30.684 15.721 -11.375 1.00 48.19 128 PHE A C 1
ATOM 950 O O . PHE A 1 128 ? 31.333 15.799 -12.414 1.00 48.19 128 PHE A O 1
ATOM 957 N N . GLY A 1 129 ? 30.753 16.671 -10.440 1.00 45.91 129 GLY A N 1
ATOM 958 C CA . GLY A 1 129 ? 31.552 17.888 -10.606 1.00 45.91 129 GLY A CA 1
ATOM 959 C C . GLY A 1 129 ? 31.667 18.696 -9.316 1.00 45.91 129 GLY A C 1
ATOM 960 O O . GLY A 1 129 ? 30.667 19.036 -8.687 1.00 45.91 129 GLY A O 1
ATOM 961 N N . LEU A 1 130 ? 32.906 18.983 -8.915 1.00 44.56 130 LEU A N 1
ATOM 962 C CA . LEU A 1 130 ? 33.237 19.703 -7.684 1.00 44.56 130 LEU A CA 1
ATOM 963 C C . LEU A 1 130 ? 32.784 21.176 -7.751 1.00 44.56 130 LEU A C 1
ATOM 965 O O . LEU A 1 130 ? 32.918 21.803 -8.805 1.00 44.56 130 LEU A O 1
ATOM 969 N N . PRO A 1 131 ? 32.326 21.779 -6.637 1.00 46.78 131 PRO A N 1
ATOM 970 C CA . PRO A 1 131 ? 32.152 23.222 -6.562 1.00 46.78 131 PRO A CA 1
ATOM 971 C C . PRO A 1 131 ? 33.527 23.906 -6.552 1.00 46.78 131 PRO A C 1
ATOM 973 O O . PRO A 1 131 ? 34.218 23.930 -5.534 1.00 46.78 131 PRO A O 1
ATOM 976 N N . LEU A 1 132 ? 33.923 24.477 -7.691 1.00 45.47 132 LEU A N 1
ATOM 977 C CA . LEU A 1 132 ? 35.081 25.367 -7.770 1.00 45.47 132 LEU A CA 1
ATOM 978 C C . LEU A 1 132 ? 34.850 26.582 -6.858 1.00 45.47 132 LEU A C 1
ATOM 980 O O . LEU A 1 132 ? 33.795 27.216 -6.913 1.00 45.47 132 LEU A O 1
ATOM 984 N N . SER A 1 133 ? 35.834 26.908 -6.018 1.00 46.31 133 SER A N 1
ATOM 985 C CA . SER A 1 133 ? 35.747 28.064 -5.122 1.00 46.31 133 SER A CA 1
ATOM 986 C C . SER A 1 133 ? 35.753 29.368 -5.934 1.00 46.31 133 SER A C 1
ATOM 988 O O . SER A 1 133 ? 36.672 29.562 -6.736 1.00 46.31 133 SER A O 1
ATOM 990 N N . PRO A 1 134 ? 34.773 30.277 -5.759 1.00 47.28 134 PRO A N 1
ATOM 991 C CA . PRO A 1 134 ? 34.746 31.540 -6.486 1.00 47.28 134 PRO A CA 1
ATOM 992 C C . PRO A 1 134 ? 35.861 32.462 -5.977 1.00 47.28 134 PRO A C 1
ATOM 994 O O . PRO A 1 134 ? 35.767 33.047 -4.894 1.00 47.28 134 PRO A O 1
ATOM 997 N N . SER A 1 135 ? 36.923 32.615 -6.770 1.00 48.62 135 SER A N 1
ATOM 998 C CA . SER A 1 135 ? 38.015 33.546 -6.484 1.00 48.62 135 SER A CA 1
ATOM 999 C C . SER A 1 135 ? 37.484 34.984 -6.458 1.00 48.62 135 SER A C 1
ATOM 1001 O O . SER A 1 135 ? 37.085 35.560 -7.470 1.00 48.62 135 SER A O 1
ATOM 1003 N N . ARG A 1 136 ? 37.443 35.570 -5.257 1.00 57.94 136 ARG A N 1
ATOM 1004 C CA . ARG A 1 136 ? 36.827 36.877 -4.987 1.00 57.94 136 ARG A CA 1
ATOM 1005 C C . ARG A 1 136 ? 37.677 38.029 -5.532 1.00 57.94 136 ARG A C 1
ATOM 1007 O O . ARG A 1 136 ? 38.347 38.725 -4.771 1.00 57.94 136 ARG A O 1
ATOM 1014 N N . SER A 1 137 ? 37.626 38.248 -6.843 1.00 55.91 137 SER A N 1
ATOM 1015 C CA . SER A 1 137 ? 38.230 39.419 -7.478 1.00 55.91 137 SER A CA 1
ATOM 1016 C C . SER A 1 137 ? 37.549 40.692 -6.969 1.00 55.91 137 SER A C 1
ATOM 1018 O O . SER A 1 137 ? 36.386 40.946 -7.281 1.00 55.91 137 SER A O 1
ATOM 1020 N N . ARG A 1 138 ? 38.267 41.495 -6.177 1.00 49.72 138 ARG A N 1
ATOM 1021 C CA . ARG A 1 138 ? 37.857 42.869 -5.863 1.00 49.72 138 ARG A CA 1
ATOM 1022 C C . ARG A 1 138 ? 38.208 43.787 -7.033 1.00 49.7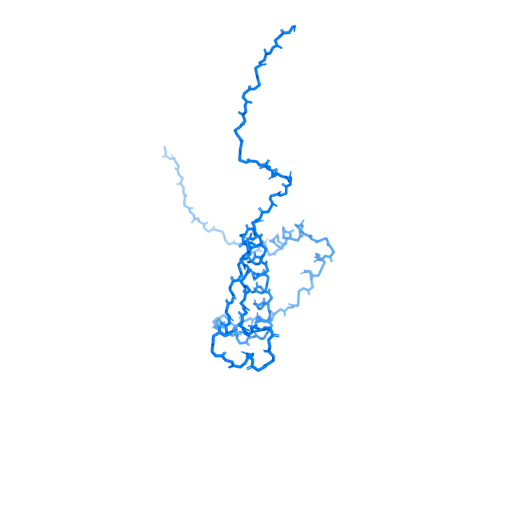2 138 ARG A C 1
ATOM 1024 O O . ARG A 1 138 ? 39.314 43.710 -7.567 1.00 49.72 138 ARG A O 1
ATOM 1031 N N . LYS A 1 139 ? 37.295 44.699 -7.339 1.00 50.44 139 LYS A N 1
ATOM 1032 C CA . LYS A 1 139 ? 37.619 46.091 -7.653 1.00 50.44 139 LYS A CA 1
ATOM 1033 C C . LYS A 1 139 ? 36.870 46.972 -6.655 1.00 50.44 139 LYS A C 1
ATOM 1035 O O . LYS A 1 139 ? 35.909 46.436 -6.055 1.00 50.44 139 LYS A O 1
#

Foldseek 3Di:
DDDDDDDDDDDDPDPPPPPLPPPPPPDDDVCSVCVVVPPPDPDDPDPPDPVVLVVDPVSVVVVVVVVVVVVVVVVVVCLQAKDKDKDKDKAFDDPDPVCRPDPVRIDIDIDIDIGHDDDPPRDDDPDPDDPDDPDDDDD